Protein AF-A0A392U294-F1 (afdb_monomer_lite)

Radius of gyration: 16.36 Å; chains: 1; bounding box: 34×35×44 Å

Foldseek 3Di:
DDVVCVPQDDPVLVVLVVVLVCLCPPPDPVSRDDVVVSVVSNVVSLCPPPGPPDDHDDPPPPPPPPPDD

pLDDT: mean 82.15, std 16.77, range [50.19, 98.0]

Sequence (69 aa):
MDPKLEGKYSKRAAYKAIKIAVNCIYLNQKLRPLMSEVVKELKNILDYSDMPGSPLPPPPLSYKR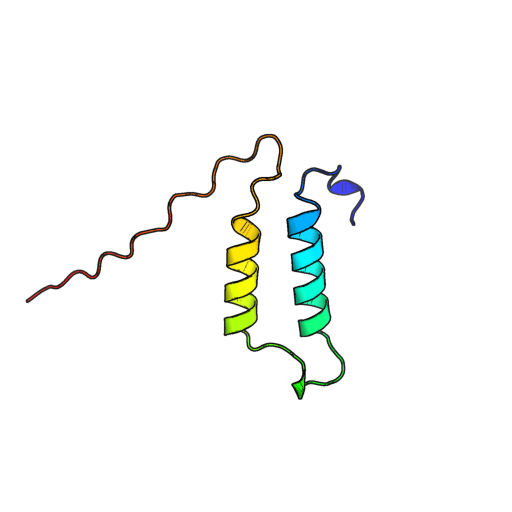SDAG

Secondary structure (DSSP, 8-state):
--GGGTT-S-HHHHHHHHHHHHHHT-SSGGGSPPHHHHHHHHHHHHT---STTPPPPPPP---------

Organism: NCBI:txid97028

Structure (mmCIF, N/CA/C/O backbone):
data_AF-A0A392U294-F1
#
_entry.id   AF-A0A392U294-F1
#
loop_
_atom_site.group_PDB
_atom_site.id
_atom_site.type_symbol
_atom_site.label_atom_id
_atom_site.label_alt_id
_atom_site.label_comp_id
_atom_site.label_asym_id
_atom_site.label_entity_id
_atom_site.label_seq_id
_atom_site.pdbx_PDB_ins_code
_atom_site.Cartn_x
_atom_site.Cartn_y
_atom_site.Cartn_z
_atom_site.occupancy
_atom_site.B_iso_or_equiv
_atom_site.auth_seq_id
_atom_site.auth_comp_id
_atom_site.auth_asym_id
_atom_site.auth_atom_id
_atom_site.pdbx_PDB_model_num
ATOM 1 N N . MET A 1 1 ? -2.036 -4.926 -12.973 1.00 84.81 1 MET A N 1
ATOM 2 C CA . MET A 1 1 ? -1.278 -3.656 -13.026 1.00 84.81 1 MET A CA 1
ATOM 3 C C . MET A 1 1 ? -1.493 -3.044 -14.389 1.00 84.81 1 MET A C 1
ATOM 5 O O . MET A 1 1 ? -1.617 -3.813 -15.333 1.00 84.81 1 MET A O 1
ATOM 9 N N . ASP A 1 2 ? -1.591 -1.719 -14.476 1.00 88.75 2 ASP A N 1
ATOM 10 C CA . ASP A 1 2 ? -1.849 -1.027 -15.744 1.00 88.75 2 ASP A CA 1
ATOM 11 C C . ASP A 1 2 ? -0.707 -1.303 -16.749 1.00 88.75 2 ASP A C 1
ATOM 13 O O . ASP A 1 2 ? 0.450 -1.006 -16.433 1.00 88.75 2 ASP A O 1
ATOM 17 N N . PRO A 1 3 ? -0.995 -1.879 -17.937 1.00 91.94 3 PRO A N 1
ATOM 18 C CA . PRO A 1 3 ? 0.005 -2.108 -18.980 1.00 91.94 3 PRO A CA 1
ATOM 19 C C . PRO A 1 3 ? 0.755 -0.840 -19.402 1.00 91.94 3 PRO A C 1
ATOM 21 O O . PRO A 1 3 ? 1.926 -0.925 -19.764 1.00 91.94 3 PRO A O 1
ATOM 24 N N . LYS A 1 4 ? 0.122 0.338 -19.292 1.00 93.12 4 LYS A N 1
ATOM 25 C CA . LYS A 1 4 ? 0.729 1.640 -19.612 1.00 93.12 4 LYS A CA 1
ATOM 26 C C . LYS A 1 4 ? 1.889 2.015 -18.691 1.00 93.12 4 LYS A C 1
ATOM 28 O O . LYS A 1 4 ? 2.649 2.919 -19.012 1.00 93.12 4 LYS A O 1
ATOM 33 N N . LEU A 1 5 ? 2.042 1.337 -17.551 1.00 88.25 5 LEU A N 1
ATOM 34 C CA . LEU A 1 5 ? 3.188 1.535 -16.663 1.00 88.25 5 LEU A CA 1
ATOM 35 C C . LEU A 1 5 ? 4.458 0.847 -17.177 1.00 88.25 5 LEU A C 1
ATOM 37 O O . LEU A 1 5 ? 5.519 1.069 -16.603 1.00 88.25 5 LEU A O 1
ATOM 41 N N . GLU A 1 6 ? 4.368 -0.008 -18.204 1.00 89.19 6 GLU A N 1
ATOM 42 C CA . GLU A 1 6 ? 5.517 -0.624 -18.895 1.00 89.19 6 GLU A CA 1
ATOM 43 C C . GLU A 1 6 ? 6.520 -1.334 -17.960 1.00 89.19 6 GLU A C 1
ATOM 45 O O . GLU A 1 6 ? 7.704 -1.458 -18.260 1.00 89.19 6 GLU A O 1
ATOM 50 N N . GLY A 1 7 ? 6.075 -1.778 -16.779 1.00 86.12 7 GLY A N 1
ATOM 51 C CA . GLY A 1 7 ? 6.957 -2.368 -15.767 1.00 86.12 7 GLY A CA 1
ATOM 52 C C . GLY A 1 7 ? 7.930 -1.385 -15.100 1.00 86.12 7 GLY A C 1
ATOM 53 O O . GLY A 1 7 ? 8.786 -1.825 -14.336 1.00 86.12 7 GLY A O 1
ATOM 54 N N . LYS A 1 8 ? 7.784 -0.073 -15.328 1.00 87.06 8 LYS A N 1
ATOM 55 C CA . LYS A 1 8 ? 8.581 1.015 -14.732 1.00 87.06 8 LYS A CA 1
ATOM 56 C C . LYS A 1 8 ? 8.142 1.318 -13.296 1.00 87.06 8 LYS A C 1
ATOM 58 O O . LYS A 1 8 ? 7.836 2.450 -12.935 1.00 87.06 8 LYS A O 1
ATOM 63 N N . TYR A 1 9 ? 8.056 0.276 -12.481 1.00 86.25 9 TYR A N 1
ATOM 64 C CA . TYR A 1 9 ? 7.743 0.358 -11.061 1.00 86.25 9 TYR A CA 1
ATOM 65 C C . TYR A 1 9 ? 8.318 -0.859 -10.331 1.00 86.25 9 TYR A C 1
ATOM 67 O O . TYR A 1 9 ? 8.442 -1.950 -10.892 1.00 86.25 9 TYR A O 1
ATOM 75 N N . SER A 1 10 ? 8.602 -0.716 -9.036 1.00 88.69 10 SER A N 1
ATOM 76 C CA . SER A 1 10 ? 8.950 -1.874 -8.212 1.00 88.69 10 SER A CA 1
ATOM 77 C C . SER 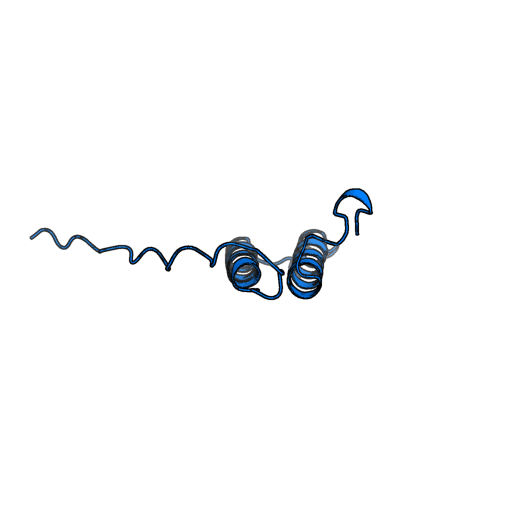A 1 10 ? 7.713 -2.750 -8.003 1.00 88.69 10 SER A C 1
ATOM 79 O O . SER A 1 10 ? 6.736 -2.341 -7.370 1.00 88.69 10 SER A O 1
ATOM 81 N N . LYS A 1 11 ? 7.749 -3.992 -8.504 1.00 88.56 11 LYS A N 1
ATOM 82 C CA . LYS A 1 11 ? 6.661 -4.969 -8.307 1.00 88.56 11 LYS A CA 1
ATOM 83 C C . LYS A 1 11 ? 6.372 -5.207 -6.822 1.00 88.56 11 LYS A C 1
ATOM 85 O O . LYS A 1 11 ? 5.211 -5.355 -6.446 1.00 88.56 11 LYS A O 1
ATOM 90 N N . ARG A 1 12 ? 7.411 -5.206 -5.976 1.00 89.56 12 ARG A N 1
ATOM 91 C CA . ARG A 1 12 ? 7.281 -5.377 -4.520 1.00 89.56 12 ARG A CA 1
ATOM 92 C C . ARG A 1 12 ? 6.591 -4.178 -3.875 1.00 89.56 12 ARG A C 1
ATOM 94 O O . ARG A 1 12 ? 5.631 -4.365 -3.128 1.00 89.56 12 ARG A O 1
ATOM 101 N N . ALA A 1 13 ? 7.044 -2.969 -4.208 1.00 91.31 13 ALA A N 1
ATOM 102 C CA . ALA A 1 13 ? 6.445 -1.722 -3.738 1.00 91.31 13 ALA A CA 1
ATOM 103 C C . ALA A 1 13 ? 4.958 -1.656 -4.113 1.00 91.31 13 ALA A C 1
ATOM 105 O O . ALA A 1 13 ? 4.093 -1.384 -3.282 1.00 91.31 13 ALA A O 1
ATOM 106 N N . ALA A 1 14 ? 4.648 -2.004 -5.359 1.00 92.25 14 ALA A N 1
ATOM 107 C CA . ALA A 1 14 ? 3.299 -1.915 -5.876 1.00 92.25 14 ALA A CA 1
ATOM 108 C C . ALA A 1 14 ? 2.368 -3.009 -5.310 1.00 92.25 14 ALA A C 1
ATOM 110 O O . ALA A 1 14 ? 1.202 -2.732 -5.038 1.00 92.25 14 ALA A O 1
ATOM 111 N N . TYR A 1 15 ? 2.871 -4.218 -5.026 1.00 92.56 15 TYR A N 1
ATOM 112 C CA . TYR A 1 15 ? 2.109 -5.231 -4.282 1.00 92.56 15 TYR A CA 1
ATOM 113 C C . TYR A 1 15 ? 1.761 -4.762 -2.862 1.00 92.56 15 TYR A C 1
ATOM 115 O O . TYR A 1 15 ? 0.624 -4.918 -2.414 1.00 92.56 15 TYR A O 1
ATOM 123 N N . LYS A 1 16 ? 2.713 -4.131 -2.161 1.00 93.88 16 LYS A N 1
ATOM 124 C CA . LYS A 1 16 ? 2.444 -3.531 -0.847 1.00 93.88 16 LYS A CA 1
ATOM 125 C C . LYS A 1 16 ? 1.400 -2.420 -0.927 1.00 93.88 16 LYS A C 1
ATOM 127 O O . LYS A 1 16 ? 0.481 -2.412 -0.116 1.00 93.88 16 LYS A O 1
ATOM 132 N N . ALA A 1 17 ? 1.496 -1.537 -1.921 1.00 94.69 17 ALA A N 1
ATOM 133 C CA . ALA A 1 17 ? 0.518 -0.470 -2.125 1.00 94.69 17 ALA A CA 1
ATOM 134 C C . ALA A 1 17 ? -0.898 -1.028 -2.356 1.00 94.69 17 ALA A C 1
ATOM 136 O O . ALA A 1 17 ? -1.853 -0.542 -1.753 1.00 94.69 17 ALA A O 1
ATOM 137 N N . ILE A 1 18 ? -1.030 -2.096 -3.156 1.00 95.38 18 ILE A N 1
ATOM 138 C CA . ILE A 1 18 ? -2.310 -2.798 -3.341 1.00 95.38 18 ILE A CA 1
ATOM 139 C C . ILE A 1 18 ? -2.837 -3.322 -2.004 1.00 95.38 18 ILE A C 1
ATOM 141 O O . ILE A 1 18 ? -4.012 -3.131 -1.705 1.00 95.38 18 ILE A O 1
ATOM 145 N N . LYS A 1 19 ? -1.990 -3.953 -1.182 1.00 95.69 19 LYS A N 1
ATOM 146 C CA . LYS A 1 19 ? -2.405 -4.478 0.126 1.00 95.69 19 LYS A CA 1
ATOM 147 C C . LYS A 1 19 ? -2.956 -3.375 1.037 1.00 95.69 19 LYS A C 1
ATOM 149 O O . LYS A 1 19 ? -4.001 -3.573 1.652 1.00 95.69 19 LYS A O 1
ATOM 154 N N . ILE A 1 20 ? -2.297 -2.214 1.080 1.00 96.81 20 ILE A N 1
ATOM 155 C CA . ILE A 1 20 ? -2.789 -1.043 1.822 1.00 96.81 20 ILE A CA 1
ATOM 156 C C . ILE A 1 20 ? -4.163 -0.627 1.292 1.00 96.81 20 ILE A C 1
ATOM 158 O O . ILE A 1 20 ? -5.108 -0.503 2.067 1.00 96.81 20 ILE A O 1
ATOM 162 N N . ALA A 1 21 ? -4.298 -0.464 -0.028 1.00 96.88 21 ALA A N 1
ATOM 163 C CA . ALA A 1 21 ? -5.550 -0.042 -0.650 1.00 96.88 21 ALA A CA 1
ATOM 164 C C . ALA A 1 21 ? -6.706 -1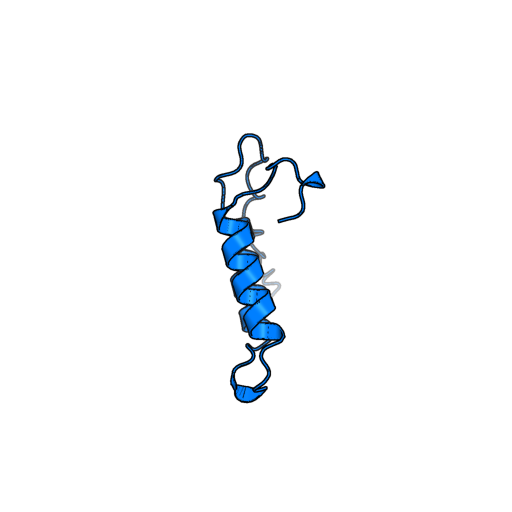.013 -0.361 1.00 96.88 21 ALA A C 1
ATOM 166 O O . ALA A 1 21 ? -7.792 -0.569 0.009 1.00 96.88 21 ALA A O 1
ATOM 167 N N . VAL A 1 22 ? -6.463 -2.326 -0.460 1.00 96.88 22 VAL A N 1
ATOM 168 C CA . VAL A 1 22 ? -7.444 -3.376 -0.134 1.00 96.88 22 VAL A CA 1
ATOM 169 C C . VAL A 1 22 ? -7.903 -3.267 1.320 1.00 96.88 22 VAL A C 1
ATOM 171 O O . VAL A 1 22 ? -9.102 -3.325 1.585 1.00 96.88 22 VAL A O 1
ATOM 174 N N . ASN A 1 23 ? -6.978 -3.047 2.258 1.00 96.88 23 ASN A N 1
ATOM 175 C CA . ASN A 1 23 ? -7.322 -2.865 3.668 1.00 96.88 23 ASN A CA 1
ATOM 176 C C . ASN A 1 23 ? -8.138 -1.580 3.904 1.00 96.88 23 ASN A C 1
ATOM 178 O O . ASN A 1 23 ? -9.055 -1.579 4.721 1.00 96.88 23 ASN A O 1
ATOM 182 N N . CYS A 1 24 ? -7.864 -0.498 3.170 1.00 97.62 24 CYS A N 1
ATOM 183 C CA . CYS A 1 24 ? -8.612 0.761 3.276 1.00 97.62 24 CYS A CA 1
ATOM 184 C C . CYS A 1 24 ? -10.067 0.657 2.792 1.00 97.62 24 CYS A C 1
ATOM 186 O O . CYS A 1 24 ? -10.932 1.380 3.290 1.00 97.62 24 CYS A O 1
ATOM 188 N N . ILE A 1 25 ? -10.351 -0.223 1.831 1.00 97.00 25 ILE A N 1
ATOM 189 C CA . ILE A 1 25 ? -11.707 -0.432 1.292 1.00 97.00 25 ILE A CA 1
ATOM 190 C C . ILE A 1 25 ? -12.391 -1.676 1.866 1.00 97.00 25 ILE A C 1
ATOM 192 O O . ILE A 1 25 ? -13.446 -2.078 1.378 1.00 97.00 25 ILE A O 1
ATOM 196 N N . TYR A 1 26 ? -11.801 -2.300 2.890 1.00 97.19 26 TYR A N 1
ATOM 197 C CA . TYR A 1 26 ? -12.344 -3.515 3.480 1.00 97.19 26 TYR A CA 1
ATOM 198 C C . TYR A 1 26 ? -13.750 -3.273 4.045 1.00 97.19 26 TYR A C 1
ATOM 200 O O . TYR A 1 26 ? -13.996 -2.268 4.716 1.00 97.19 26 TYR A O 1
ATOM 208 N N . LEU A 1 27 ? -14.669 -4.212 3.787 1.00 97.06 27 LEU A N 1
ATOM 209 C CA . LEU A 1 27 ? -16.094 -4.064 4.114 1.00 97.06 27 LEU A CA 1
ATOM 210 C C . LEU A 1 27 ? -16.320 -3.807 5.611 1.00 97.06 27 LEU A C 1
ATOM 212 O O . LEU A 1 27 ? -17.153 -2.991 6.000 1.00 97.06 27 LEU A O 1
ATOM 216 N N . ASN A 1 28 ? -15.557 -4.496 6.459 1.00 96.25 28 ASN A N 1
ATOM 217 C CA . ASN A 1 28 ? -15.609 -4.281 7.895 1.00 96.25 28 ASN A CA 1
ATOM 218 C C . ASN A 1 28 ? -14.764 -3.063 8.290 1.00 96.25 28 ASN A C 1
ATOM 220 O O . ASN A 1 28 ? -13.535 -3.132 8.325 1.00 96.25 28 ASN A O 1
ATOM 224 N N . GLN A 1 29 ? -15.434 -1.978 8.684 1.00 94.00 29 GLN A N 1
ATOM 225 C CA . GLN A 1 29 ? -14.786 -0.738 9.108 1.00 94.00 29 GLN A CA 1
ATOM 226 C C . GLN A 1 29 ? -13.783 -0.923 10.253 1.00 94.00 29 GLN A C 1
ATOM 228 O O . GLN A 1 29 ? -12.784 -0.212 10.273 1.00 94.00 29 GLN A O 1
ATOM 233 N N . LYS A 1 30 ? -14.017 -1.862 11.180 1.00 94.75 30 LYS A N 1
ATOM 234 C CA . LYS A 1 30 ? -13.125 -2.096 12.330 1.00 94.75 30 LYS A CA 1
ATOM 235 C C . LYS A 1 30 ? -11.780 -2.711 11.935 1.00 94.75 30 LYS A C 1
ATOM 237 O O . LYS A 1 30 ? -10.853 -2.678 12.731 1.00 94.75 30 LYS A O 1
ATOM 242 N N . LEU A 1 31 ? -11.693 -3.289 10.736 1.00 94.31 31 LEU A N 1
ATOM 243 C CA . LEU A 1 31 ? -10.465 -3.863 10.184 1.00 94.31 31 LEU A CA 1
ATOM 244 C C . LEU A 1 31 ? -9.736 -2.894 9.248 1.00 94.31 31 LEU A C 1
ATOM 246 O O . LEU A 1 31 ? -8.652 -3.216 8.763 1.00 94.31 31 LEU A O 1
ATOM 250 N N . ARG A 1 32 ? -10.319 -1.718 8.979 1.00 97.75 32 ARG A N 1
ATOM 251 C CA . ARG A 1 32 ? -9.644 -0.684 8.200 1.00 97.75 32 ARG A CA 1
ATOM 252 C C . ARG A 1 32 ? -8.543 -0.041 9.051 1.00 97.75 32 ARG A C 1
ATOM 254 O O . ARG A 1 32 ? -8.780 0.223 10.229 1.00 97.75 32 ARG A O 1
ATOM 261 N N . PRO A 1 33 ? -7.367 0.232 8.468 1.00 97.69 33 PRO A N 1
ATOM 262 C CA . PRO A 1 33 ? -6.261 0.847 9.187 1.00 97.69 33 PRO A CA 1
ATOM 263 C C . PRO A 1 33 ? -6.560 2.311 9.524 1.00 97.69 33 PRO A C 1
ATOM 265 O O . PRO A 1 33 ? -7.335 2.989 8.841 1.00 97.69 33 PRO A O 1
ATOM 268 N N . LEU A 1 34 ? -5.885 2.826 10.547 1.00 97.44 34 LEU A N 1
ATOM 269 C CA . LEU A 1 34 ? -5.836 4.257 10.819 1.00 97.44 34 LEU A CA 1
ATOM 270 C C . LEU A 1 34 ? -5.049 4.971 9.717 1.00 97.44 34 LEU A C 1
ATOM 272 O O . LEU A 1 34 ? -4.072 4.449 9.180 1.00 97.44 34 LEU A O 1
ATOM 276 N N . MET A 1 35 ? -5.399 6.227 9.428 1.00 96.31 35 MET A N 1
ATOM 277 C CA . MET A 1 35 ? -4.649 7.014 8.439 1.00 96.31 35 MET A CA 1
ATOM 278 C C . MET A 1 35 ? -3.177 7.210 8.821 1.00 96.31 35 MET A C 1
ATOM 280 O O . MET A 1 35 ? -2.323 7.293 7.941 1.00 96.31 35 MET A O 1
ATOM 284 N N . SER A 1 36 ? -2.853 7.232 10.116 1.00 98.00 36 SER A N 1
ATOM 285 C CA . SER A 1 36 ? -1.468 7.246 10.598 1.00 98.00 36 SER A CA 1
ATOM 286 C C . SER A 1 36 ? -0.698 5.980 10.202 1.00 98.00 36 SER A C 1
ATOM 288 O O . SER A 1 36 ? 0.465 6.070 9.806 1.00 98.00 36 SER A O 1
ATOM 290 N N . GLU A 1 37 ? -1.345 4.814 10.254 1.00 97.25 37 GLU A N 1
ATOM 291 C CA . GLU 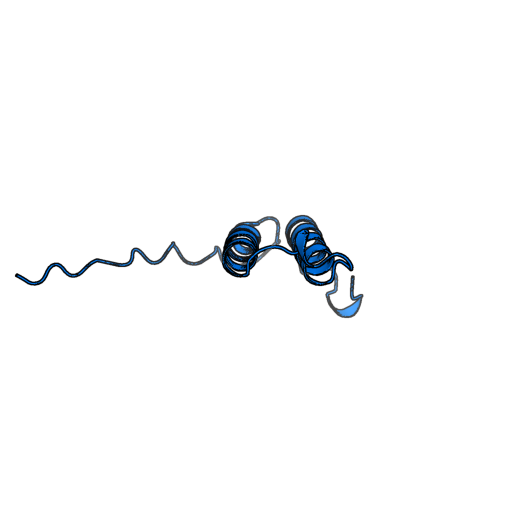A 1 37 ? -0.780 3.531 9.824 1.00 97.25 37 GLU A CA 1
ATOM 292 C C . GLU A 1 37 ? -0.617 3.493 8.304 1.00 97.25 37 GLU A C 1
ATOM 294 O O . GLU A 1 37 ? 0.458 3.150 7.816 1.00 97.25 37 GLU A O 1
ATOM 299 N N . VAL A 1 38 ? -1.628 3.955 7.558 1.00 97.06 38 VAL A N 1
ATOM 300 C CA . VAL A 1 38 ? -1.568 4.081 6.092 1.00 97.06 38 VAL A CA 1
ATOM 301 C C . VAL A 1 38 ? -0.381 4.945 5.668 1.00 97.06 38 VAL A C 1
ATOM 303 O O . VAL A 1 38 ? 0.424 4.526 4.840 1.00 97.06 38 VAL A O 1
ATOM 306 N N . VAL A 1 39 ? -0.220 6.134 6.257 1.00 96.44 39 VAL A N 1
ATOM 307 C CA . VAL A 1 39 ? 0.894 7.041 5.933 1.00 96.44 39 VAL A CA 1
ATOM 308 C C . VAL A 1 39 ? 2.241 6.418 6.294 1.00 96.44 39 VAL A C 1
ATOM 310 O O . VAL A 1 39 ? 3.196 6.539 5.526 1.00 96.44 39 VAL A O 1
ATOM 313 N N . LYS A 1 40 ? 2.335 5.744 7.445 1.00 95.56 40 LYS A N 1
ATOM 314 C CA . LYS A 1 40 ? 3.553 5.037 7.854 1.00 95.56 40 LYS A CA 1
ATOM 315 C C . LYS A 1 40 ? 3.929 3.953 6.842 1.00 95.56 40 LYS A C 1
ATOM 317 O O . LYS A 1 40 ? 5.083 3.886 6.429 1.00 95.56 40 LYS A O 1
ATOM 322 N N . GLU A 1 41 ? 2.974 3.129 6.418 1.00 94.94 41 GLU A N 1
ATOM 323 C CA . GLU A 1 41 ? 3.237 2.073 5.442 1.00 94.94 41 GLU A CA 1
ATOM 324 C C . GLU A 1 41 ? 3.578 2.624 4.054 1.00 94.94 41 GLU A C 1
ATOM 326 O O . GLU A 1 41 ? 4.503 2.121 3.421 1.00 94.94 41 GLU A O 1
ATOM 331 N N . LEU A 1 42 ? 2.902 3.686 3.602 1.00 94.31 42 LEU A N 1
ATOM 332 C CA . LEU A 1 42 ? 3.209 4.342 2.329 1.00 94.31 42 LEU A CA 1
ATOM 333 C C . LEU A 1 42 ? 4.626 4.927 2.306 1.00 94.31 42 LEU A C 1
ATOM 335 O O . LEU A 1 42 ? 5.313 4.784 1.299 1.00 94.31 42 LEU A O 1
ATOM 339 N N . LYS A 1 43 ? 5.099 5.522 3.410 1.00 92.62 43 LYS A N 1
ATOM 340 C CA . LYS A 1 43 ? 6.493 5.988 3.520 1.00 92.62 43 LYS A CA 1
ATOM 341 C C . LYS A 1 43 ? 7.485 4.838 3.342 1.00 92.62 43 LYS A C 1
ATOM 343 O O . LYS A 1 43 ? 8.389 4.957 2.528 1.00 92.62 43 LYS A O 1
ATOM 348 N N . ASN A 1 44 ? 7.240 3.696 3.987 1.00 90.56 44 ASN A N 1
ATOM 349 C CA . ASN A 1 44 ? 8.090 2.506 3.846 1.00 90.56 44 ASN A CA 1
ATOM 350 C C . ASN A 1 44 ? 8.099 1.933 2.415 1.00 90.56 44 ASN A C 1
ATOM 352 O O . ASN A 1 44 ? 9.011 1.196 2.051 1.00 90.56 44 ASN A O 1
ATOM 356 N N . ILE A 1 45 ? 7.064 2.194 1.607 1.00 91.19 45 ILE A N 1
ATOM 357 C CA . ILE A 1 45 ? 7.015 1.755 0.204 1.00 91.19 45 ILE A CA 1
ATOM 358 C C . ILE A 1 45 ? 7.995 2.559 -0.662 1.00 91.19 45 ILE A C 1
ATOM 360 O O . ILE A 1 45 ? 8.529 2.014 -1.627 1.00 91.19 45 ILE A O 1
ATOM 364 N N . LEU A 1 46 ? 8.260 3.819 -0.312 1.00 84.19 46 LEU A N 1
ATOM 365 C CA . LEU A 1 46 ? 9.199 4.674 -1.043 1.00 84.19 46 LEU A CA 1
ATOM 366 C C . LEU A 1 46 ? 10.656 4.219 -0.883 1.00 84.19 46 LEU A C 1
ATOM 368 O O . LEU A 1 46 ? 11.470 4.476 -1.763 1.00 84.19 46 LEU A O 1
ATOM 372 N N . ASP A 1 47 ? 10.960 3.480 0.185 1.00 81.38 47 ASP A N 1
ATOM 373 C CA . ASP A 1 47 ? 12.299 2.945 0.451 1.00 81.38 47 ASP A CA 1
ATOM 374 C C . ASP A 1 47 ? 12.644 1.711 -0.412 1.00 81.38 47 ASP A C 1
ATOM 376 O O . ASP A 1 47 ? 13.768 1.209 -0.374 1.00 81.38 47 ASP A O 1
ATOM 380 N N . TYR A 1 48 ? 11.698 1.195 -1.207 1.00 76.56 48 TYR A N 1
ATOM 381 C CA . TYR A 1 48 ? 11.951 0.076 -2.119 1.00 76.56 48 TYR A CA 1
ATOM 382 C C . TYR A 1 48 ? 12.753 0.529 -3.343 1.00 76.56 48 TYR A C 1
ATOM 384 O O . TYR A 1 48 ? 12.194 1.025 -4.319 1.00 76.56 48 TYR A O 1
ATOM 392 N N . SER A 1 49 ? 14.059 0.266 -3.329 1.00 64.44 49 SER A N 1
ATOM 393 C CA . SER A 1 49 ? 15.013 0.644 -4.382 1.00 64.44 49 SER A CA 1
ATOM 394 C C . SER A 1 49 ? 15.173 -0.378 -5.517 1.00 64.44 49 SER A C 1
ATOM 396 O O . SER A 1 49 ? 16.088 -0.263 -6.326 1.00 64.44 49 SER A O 1
ATOM 398 N N . ASP A 1 50 ? 14.263 -1.347 -5.652 1.00 70.50 50 ASP A N 1
ATOM 399 C CA . ASP A 1 50 ? 14.332 -2.378 -6.707 1.00 70.50 50 ASP A CA 1
ATOM 400 C C . ASP A 1 50 ? 14.004 -1.841 -8.128 1.00 70.50 50 ASP A C 1
ATOM 402 O O . ASP A 1 50 ? 13.724 -2.617 -9.043 1.00 70.50 50 ASP A O 1
ATOM 406 N N . MET A 1 51 ? 13.971 -0.518 -8.318 1.00 66.00 51 MET A N 1
ATOM 407 C CA . MET A 1 51 ? 13.724 0.145 -9.599 1.00 66.00 51 MET A CA 1
ATOM 408 C C . MET A 1 51 ? 15.046 0.381 -10.345 1.00 66.00 51 MET A C 1
ATOM 410 O O . MET A 1 51 ? 15.891 1.134 -9.858 1.00 66.00 51 MET A O 1
ATOM 414 N N . PRO A 1 52 ? 15.244 -0.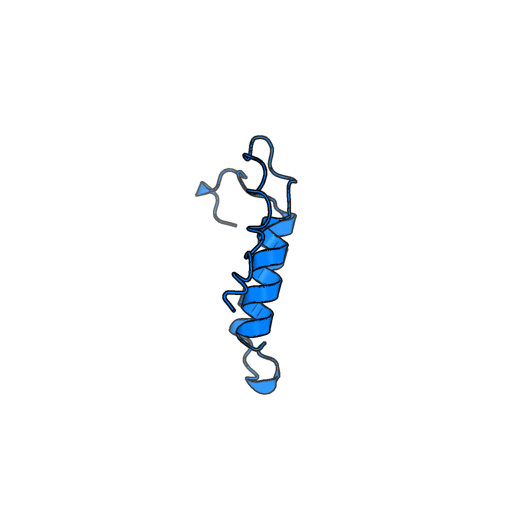191 -11.546 1.00 54.97 52 PRO A N 1
ATOM 415 C CA . PRO A 1 52 ? 16.402 0.150 -12.362 1.00 54.97 52 PRO A CA 1
ATOM 416 C C . PRO A 1 52 ? 16.299 1.619 -12.809 1.00 54.97 52 PRO A C 1
ATOM 418 O O . PRO A 1 52 ? 15.405 1.982 -13.570 1.00 54.97 52 PRO A O 1
ATOM 421 N N . GLY A 1 53 ? 17.208 2.468 -12.317 1.00 59.84 53 GLY A N 1
ATOM 422 C CA . GLY A 1 53 ? 17.351 3.863 -12.755 1.00 59.84 53 GLY A CA 1
ATOM 423 C C . GLY A 1 53 ? 16.583 4.923 -11.955 1.00 59.84 53 GLY A C 1
ATOM 424 O O . GLY A 1 53 ? 16.540 6.071 -12.392 1.00 59.84 53 GLY A O 1
ATOM 425 N N . SER A 1 54 ? 15.993 4.601 -10.797 1.00 54.97 54 SER A N 1
ATOM 426 C CA . SER A 1 54 ? 15.427 5.642 -9.925 1.00 54.97 54 SER A CA 1
ATOM 427 C C . SER A 1 54 ? 16.539 6.420 -9.205 1.00 54.97 54 SER A C 1
ATOM 429 O O . SER A 1 54 ? 17.424 5.780 -8.626 1.00 54.97 54 SER A O 1
ATOM 431 N N . PRO A 1 55 ? 16.494 7.768 -9.167 1.00 56.97 55 PRO A N 1
ATOM 432 C CA . PRO A 1 55 ? 17.300 8.540 -8.228 1.00 56.97 55 PRO A CA 1
ATOM 433 C C . PRO A 1 55 ? 17.052 8.004 -6.816 1.00 56.97 55 PRO A C 1
ATOM 435 O O . PRO A 1 55 ? 15.905 7.722 -6.462 1.00 56.97 55 PRO A O 1
ATOM 438 N N . LEU A 1 56 ? 18.120 7.824 -6.037 1.00 54.59 56 LEU A N 1
ATOM 439 C CA . LEU A 1 56 ? 18.018 7.429 -4.633 1.00 54.59 56 LEU A CA 1
ATOM 440 C C . LEU A 1 56 ? 16.990 8.324 -3.918 1.00 54.59 56 LEU A C 1
ATOM 442 O O . LEU A 1 56 ? 16.936 9.523 -4.221 1.00 54.59 56 LEU A O 1
ATOM 446 N N . PRO A 1 57 ? 16.181 7.783 -2.986 1.00 59.62 57 PRO A N 1
ATOM 447 C CA . PRO A 1 57 ? 15.295 8.622 -2.193 1.00 59.62 57 PRO A CA 1
ATOM 448 C C . PRO A 1 57 ? 16.129 9.732 -1.533 1.00 59.62 57 PRO A C 1
ATOM 450 O O . PRO A 1 57 ? 17.252 9.462 -1.085 1.00 59.62 57 PRO A O 1
ATOM 453 N N . PRO A 1 58 ? 15.636 10.986 -1.507 1.00 57.69 58 PRO A N 1
ATOM 454 C CA . PRO A 1 58 ? 16.347 12.063 -0.838 1.00 57.69 58 PRO A CA 1
ATOM 455 C C . PRO A 1 58 ? 16.619 11.643 0.613 1.00 57.69 58 PRO A C 1
ATOM 457 O O . PRO A 1 58 ? 15.767 10.980 1.216 1.00 57.69 58 PRO A O 1
ATOM 460 N N . PRO A 1 59 ? 17.791 11.990 1.178 1.00 59.50 59 PRO A N 1
ATOM 461 C CA . PRO A 1 59 ? 18.102 11.641 2.554 1.00 59.50 59 PRO A CA 1
ATOM 462 C C . PRO A 1 59 ? 16.968 12.123 3.467 1.00 59.50 59 PRO A C 1
ATOM 464 O O . PRO A 1 59 ? 16.389 13.186 3.202 1.00 59.50 59 PRO A O 1
ATOM 467 N N . PRO A 1 60 ? 16.616 11.355 4.515 1.00 60.03 60 PRO A N 1
ATOM 468 C CA . PRO A 1 60 ? 15.554 11.747 5.425 1.00 60.03 60 PRO A CA 1
ATOM 469 C C . PRO A 1 60 ? 15.852 13.158 5.923 1.00 60.03 60 PRO A C 1
ATOM 471 O O . PRO A 1 60 ? 16.938 13.418 6.443 1.00 60.03 60 PRO A O 1
ATOM 474 N N . LEU A 1 61 ? 14.903 14.077 5.713 1.00 56.34 61 LEU A N 1
ATOM 475 C CA . LEU A 1 61 ? 15.013 15.440 6.212 1.00 56.34 61 LEU A CA 1
ATOM 476 C C . LEU A 1 61 ? 15.151 15.344 7.731 1.00 56.34 61 LEU A C 1
ATOM 478 O O . LEU A 1 61 ? 14.176 15.085 8.439 1.00 56.34 61 LEU A O 1
ATOM 482 N N . SER A 1 62 ? 16.372 15.517 8.233 1.00 58.72 62 SER A N 1
ATOM 483 C CA . SER A 1 62 ? 16.621 15.723 9.649 1.00 58.72 62 SER A CA 1
ATOM 484 C C . SER A 1 62 ? 15.899 17.012 10.019 1.00 58.72 62 SER A C 1
ATOM 486 O O . SER A 1 62 ? 16.382 18.107 9.728 1.00 58.72 62 SER A O 1
ATOM 488 N N . TYR A 1 63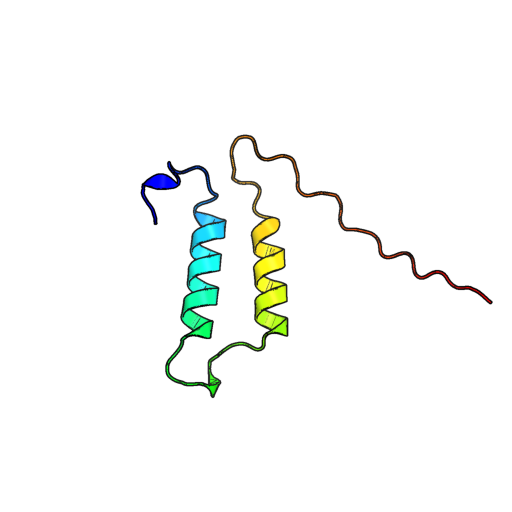 ? 14.703 16.889 10.588 1.00 50.19 63 TYR A N 1
ATOM 489 C CA . TYR A 1 63 ? 13.953 18.009 11.132 1.00 50.19 63 TYR A CA 1
ATOM 490 C C . TYR A 1 63 ? 14.777 18.551 12.306 1.00 50.19 63 TYR A C 1
ATOM 492 O O . TYR A 1 63 ? 14.709 18.023 13.415 1.00 50.19 63 TYR A O 1
ATOM 500 N N . LYS A 1 64 ? 15.644 19.542 12.054 1.00 56.28 64 LYS A N 1
ATOM 501 C CA . LYS A 1 64 ? 16.342 20.258 13.122 1.00 56.28 64 LYS A CA 1
ATOM 502 C C . LYS A 1 64 ? 15.261 20.901 13.987 1.00 56.28 64 LYS A C 1
ATOM 504 O O . LYS A 1 64 ? 14.605 21.845 13.556 1.00 56.28 64 LYS A O 1
ATOM 509 N N . ARG A 1 65 ? 15.061 20.377 15.199 1.00 52.06 65 ARG A N 1
ATOM 510 C CA . ARG A 1 65 ? 14.496 21.170 16.290 1.00 52.06 65 ARG A CA 1
ATOM 511 C C . ARG A 1 65 ? 15.439 22.353 16.461 1.00 52.06 65 ARG A C 1
ATOM 513 O O . ARG A 1 65 ? 16.581 22.175 16.869 1.00 52.06 65 ARG A O 1
ATOM 520 N N . SER A 1 66 ? 14.990 23.530 16.055 1.00 60.25 66 SER A N 1
ATOM 521 C CA . SER A 1 66 ? 15.604 24.765 16.509 1.00 60.25 66 SER A CA 1
ATOM 522 C C . SER A 1 66 ? 15.205 24.921 17.971 1.00 60.25 66 SER A C 1
ATOM 524 O O . SER A 1 66 ? 14.093 25.353 18.263 1.00 60.25 66 SER A O 1
ATOM 526 N N . ASP A 1 67 ? 16.081 24.497 18.876 1.00 52.56 67 ASP A N 1
ATOM 527 C CA . ASP A 1 67 ? 16.110 25.039 20.228 1.00 52.56 67 ASP A CA 1
ATOM 528 C C . ASP A 1 67 ? 16.482 26.523 20.096 1.00 52.56 67 ASP A C 1
ATOM 530 O O . ASP A 1 67 ? 17.596 26.863 19.695 1.00 52.56 67 ASP A O 1
ATOM 534 N N . ALA A 1 68 ? 15.519 27.404 20.355 1.00 59.88 68 ALA A N 1
ATOM 535 C CA . ALA A 1 68 ? 15.766 28.812 20.622 1.00 59.88 68 ALA A CA 1
ATOM 536 C C . ALA A 1 68 ? 15.414 29.038 22.094 1.00 59.88 68 ALA A C 1
ATOM 538 O O . ALA A 1 68 ? 14.267 28.819 22.492 1.00 59.88 68 ALA A O 1
ATOM 539 N N . GLY A 1 69 ? 16.448 29.351 22.878 1.00 50.28 69 GLY A N 1
ATOM 540 C CA . GLY A 1 69 ? 16.339 29.783 24.270 1.00 50.28 69 GLY A CA 1
ATOM 541 C C . GLY A 1 69 ? 15.877 31.223 24.414 1.00 50.28 69 GLY A C 1
ATOM 542 O O . GLY A 1 69 ? 15.714 31.911 23.379 1.00 50.28 69 GLY A O 1
#